Protein AF-A0A660QPE1-F1 (afdb_monomer_lite)

Structure (mmCIF, N/CA/C/O backbone):
data_AF-A0A660QPE1-F1
#
_entry.id   AF-A0A660QPE1-F1
#
loop_
_atom_site.group_PDB
_atom_site.id
_atom_site.type_symbol
_atom_site.label_atom_id
_atom_site.label_alt_id
_atom_site.label_comp_id
_atom_site.label_asym_id
_atom_site.label_entity_id
_atom_site.label_seq_id
_atom_site.pdbx_PDB_ins_code
_atom_site.Cartn_x
_atom_site.Cartn_y
_atom_site.Cartn_z
_atom_site.occupancy
_atom_site.B_iso_or_equiv
_atom_site.auth_seq_id
_atom_site.auth_comp_id
_atom_site.auth_asym_id
_atom_site.auth_atom_id
_atom_site.pdbx_PDB_model_num
ATOM 1 N N . HIS A 1 1 ? 5.427 3.794 -19.829 1.00 78.75 1 HIS A N 1
ATOM 2 C CA . HIS A 1 1 ? 3.956 3.625 -19.827 1.00 78.75 1 HIS A CA 1
ATOM 3 C C . HIS A 1 1 ? 3.523 2.177 -19.604 1.00 78.75 1 HIS A C 1
ATOM 5 O O . HIS A 1 1 ? 2.855 1.963 -18.604 1.00 78.75 1 HIS A O 1
ATOM 11 N N . LEU A 1 2 ? 3.969 1.188 -20.401 1.00 85.94 2 LEU A N 1
ATOM 12 C CA . LEU A 1 2 ? 3.620 -0.236 -20.193 1.00 85.94 2 LEU A CA 1
ATOM 13 C C . LEU A 1 2 ? 3.814 -0.731 -18.749 1.00 85.94 2 LEU A C 1
ATOM 15 O O . LEU A 1 2 ? 2.890 -1.278 -18.163 1.00 85.94 2 LEU A O 1
ATOM 19 N N . LYS A 1 3 ? 4.987 -0.482 -18.149 1.00 81.25 3 LYS A N 1
ATOM 20 C CA . LYS A 1 3 ? 5.294 -0.926 -16.777 1.00 81.25 3 LYS A CA 1
ATOM 21 C C . LYS A 1 3 ? 4.277 -0.425 -15.735 1.00 81.25 3 LYS A C 1
ATOM 23 O O . LYS A 1 3 ? 3.911 -1.172 -14.845 1.00 81.25 3 LYS A O 1
ATOM 28 N N . ARG A 1 4 ? 3.763 0.807 -15.870 1.00 84.88 4 ARG A N 1
ATOM 29 C CA . ARG A 1 4 ? 2.712 1.347 -14.983 1.00 84.88 4 ARG A CA 1
ATOM 30 C C . ARG A 1 4 ? 1.369 0.651 -15.203 1.00 84.88 4 ARG A C 1
ATOM 32 O O . ARG A 1 4 ? 0.619 0.485 -14.253 1.00 84.88 4 ARG A O 1
ATOM 39 N N . THR A 1 5 ? 1.049 0.297 -16.445 1.00 83.88 5 THR A N 1
ATOM 40 C CA . THR A 1 5 ? -0.197 -0.410 -16.765 1.00 83.88 5 THR A CA 1
ATOM 41 C C . THR A 1 5 ? -0.204 -1.805 -16.148 1.00 83.88 5 THR A C 1
ATOM 43 O O . THR A 1 5 ? -1.218 -2.206 -15.596 1.00 83.88 5 THR A O 1
ATOM 46 N N . VAL A 1 6 ? 0.932 -2.508 -16.187 1.00 88.75 6 VAL A N 1
ATOM 47 C CA . VAL A 1 6 ? 1.063 -3.863 -15.625 1.00 88.75 6 VAL A CA 1
ATOM 48 C C . VAL A 1 6 ? 1.039 -3.857 -14.094 1.00 88.75 6 VAL A C 1
ATOM 50 O O . VAL A 1 6 ? 0.377 -4.695 -13.501 1.00 88.75 6 VAL A O 1
ATOM 53 N N . MET A 1 7 ? 1.723 -2.907 -13.447 1.00 87.62 7 MET A N 1
ATOM 54 C CA . MET A 1 7 ? 1.834 -2.869 -11.978 1.00 87.62 7 MET A CA 1
ATOM 55 C C . MET A 1 7 ? 0.588 -2.313 -11.269 1.00 87.62 7 MET A C 1
ATOM 57 O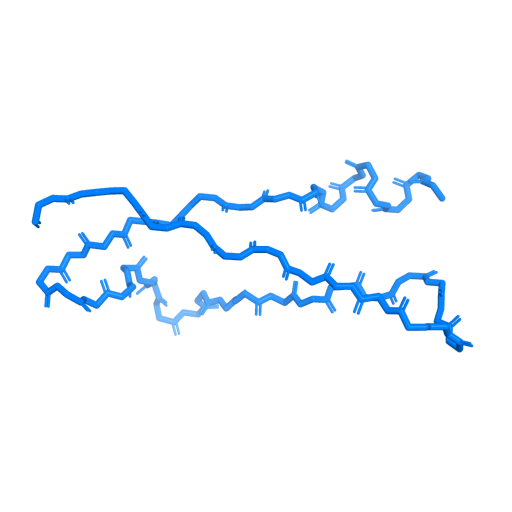 O . MET A 1 7 ? 0.505 -2.370 -10.048 1.00 87.62 7 MET A O 1
ATOM 61 N N . GLY A 1 8 ? -0.366 -1.753 -12.013 1.00 86.44 8 GLY A N 1
ATOM 62 C CA . GLY A 1 8 ? -1.514 -1.056 -11.442 1.00 86.44 8 GLY A CA 1
ATOM 63 C C . GLY A 1 8 ? -1.197 0.388 -11.033 1.00 86.44 8 GLY A C 1
ATOM 64 O O . GLY A 1 8 ? -0.064 0.768 -10.738 1.00 86.44 8 GLY A O 1
ATOM 65 N N . ARG A 1 9 ? -2.222 1.247 -11.084 1.00 89.25 9 ARG A N 1
ATOM 66 C CA . ARG A 1 9 ? -2.120 2.677 -10.733 1.00 89.25 9 ARG A CA 1
ATOM 67 C C . ARG A 1 9 ? -2.415 2.937 -9.258 1.00 89.25 9 ARG A C 1
ATOM 69 O O . ARG A 1 9 ? -1.888 3.896 -8.700 1.00 89.25 9 ARG A O 1
ATOM 76 N N . GLU A 1 10 ? -3.314 2.153 -8.692 1.00 91.44 10 GLU A N 1
ATOM 77 C CA . GLU A 1 10 ? -3.901 2.348 -7.376 1.00 91.44 10 GLU A CA 1
ATOM 78 C C . GLU A 1 10 ? -4.198 0.987 -6.757 1.00 91.44 10 GLU A C 1
ATOM 80 O O . GLU A 1 10 ? -4.348 -0.007 -7.469 1.00 91.44 10 GLU A O 1
ATOM 85 N N . VAL A 1 11 ? -4.253 0.969 -5.433 1.00 92.94 11 VAL A N 1
ATOM 86 C CA . VAL A 1 11 ? -4.621 -0.192 -4.631 1.00 92.94 11 VAL A CA 1
ATOM 87 C C . VAL A 1 11 ? -5.691 0.254 -3.644 1.00 92.94 11 VAL A C 1
ATOM 89 O O . VAL A 1 11 ? -5.666 1.396 -3.178 1.00 92.94 11 VAL A O 1
ATOM 92 N N . VAL A 1 12 ? -6.638 -0.632 -3.360 1.00 94.06 12 VAL A N 1
ATOM 93 C CA . VAL A 1 12 ? -7.652 -0.440 -2.322 1.00 94.06 12 VAL A CA 1
ATOM 94 C C . VAL A 1 12 ? -7.286 -1.360 -1.170 1.00 94.06 12 VAL A C 1
ATOM 96 O O . VAL A 1 12 ? -7.019 -2.536 -1.394 1.00 94.06 12 VAL A O 1
ATOM 99 N N . VAL A 1 13 ? -7.237 -0.807 0.039 1.00 93.94 13 VAL A N 1
ATOM 100 C CA . VAL A 1 13 ? -6.868 -1.525 1.264 1.00 93.94 13 VAL A CA 1
ATOM 101 C C . VAL A 1 13 ? -7.994 -1.318 2.265 1.00 93.94 13 VAL A C 1
ATOM 103 O O . VAL A 1 13 ? -8.491 -0.197 2.403 1.00 93.94 13 VAL A O 1
ATOM 106 N N . ALA A 1 14 ? -8.421 -2.396 2.917 1.00 93.69 14 ALA A N 1
ATOM 107 C CA . ALA A 1 14 ? -9.434 -2.330 3.958 1.00 93.69 14 ALA A CA 1
ATOM 108 C C . ALA A 1 14 ? -8.856 -1.707 5.237 1.00 93.69 14 ALA A C 1
ATOM 110 O O . ALA A 1 14 ? -7.654 -1.779 5.497 1.00 93.69 14 ALA A O 1
ATOM 111 N N . ILE A 1 15 ? -9.721 -1.072 6.024 1.00 93.62 15 ILE A N 1
ATOM 112 C CA . ILE A 1 15 ? -9.370 -0.564 7.347 1.00 93.62 15 ILE 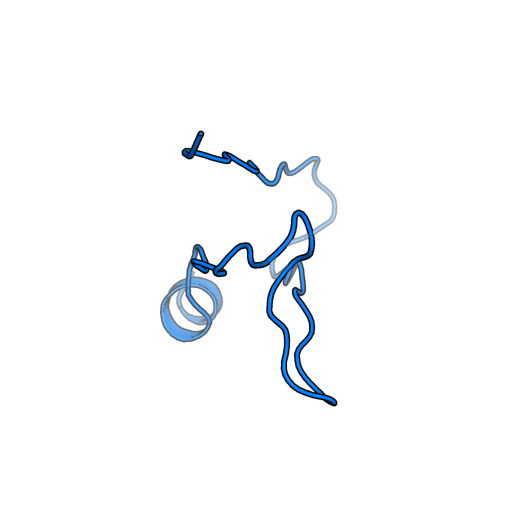A CA 1
ATOM 113 C C . ILE A 1 15 ? -10.241 -1.302 8.355 1.00 93.62 15 ILE A C 1
ATOM 115 O O . ILE A 1 15 ? -11.465 -1.189 8.299 1.00 93.62 15 ILE A O 1
ATOM 119 N N . THR A 1 16 ? -9.597 -2.028 9.264 1.00 92.62 16 THR A N 1
ATOM 120 C CA . THR A 1 16 ? -10.240 -2.811 10.324 1.00 92.62 16 THR A CA 1
ATOM 121 C C . THR A 1 16 ? -9.709 -2.296 11.661 1.00 92.62 16 THR A C 1
ATOM 123 O O . THR A 1 16 ? -8.499 -2.154 11.831 1.00 92.62 16 THR A O 1
ATOM 126 N N . ASP A 1 17 ? -10.601 -1.921 12.583 1.00 92.19 17 ASP A N 1
ATOM 127 C CA . ASP A 1 17 ? -10.253 -1.338 13.894 1.00 92.19 17 ASP A CA 1
ATOM 128 C C . ASP A 1 17 ? -9.270 -0.147 13.821 1.00 92.19 17 ASP A C 1
ATOM 130 O O . ASP A 1 17 ? -8.370 0.020 14.647 1.00 92.19 17 ASP A O 1
ATOM 134 N N . GLY A 1 18 ? -9.422 0.695 12.792 1.00 91.69 18 GLY A N 1
ATOM 135 C CA . GLY A 1 18 ? -8.571 1.867 12.566 1.00 91.69 18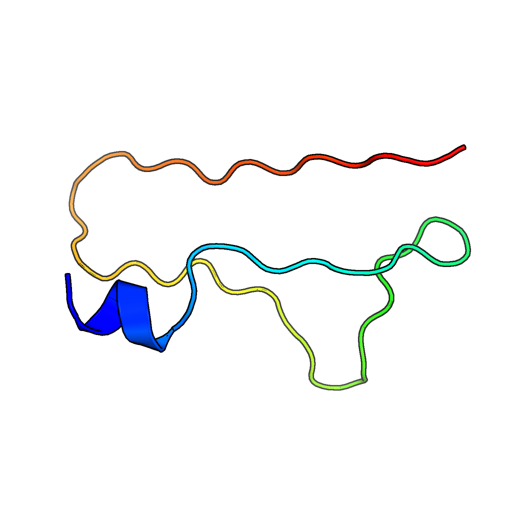 GLY A CA 1
ATOM 136 C C . GLY A 1 18 ? -7.164 1.554 12.041 1.00 91.69 18 GLY A C 1
ATOM 137 O O . GLY A 1 18 ? -6.347 2.470 11.926 1.00 91.69 18 GLY A O 1
ATOM 138 N N . GLN A 1 19 ? -6.869 0.297 11.698 1.00 92.50 19 GLN A N 1
ATOM 139 C CA . GLN A 1 19 ? -5.589 -0.128 11.129 1.00 92.50 19 GLN A CA 1
ATOM 140 C C . GLN A 1 19 ? -5.753 -0.591 9.681 1.00 92.50 19 GLN A C 1
ATOM 142 O O . GLN A 1 19 ? -6.800 -1.103 9.293 1.00 92.50 19 GLN A O 1
ATOM 147 N N . LEU A 1 20 ? -4.709 -0.393 8.872 1.00 93.44 20 LEU A N 1
ATOM 148 C CA . LEU A 1 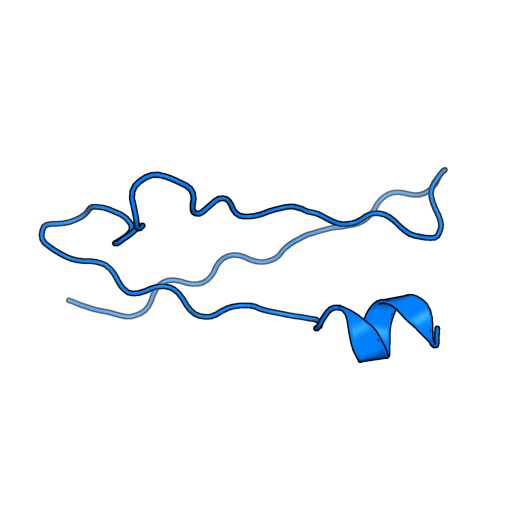20 ? -4.659 -0.942 7.518 1.00 93.44 20 LEU A CA 1
ATOM 149 C C . LEU A 1 20 ? -4.581 -2.465 7.615 1.00 93.44 20 LEU A C 1
ATOM 151 O O . LEU A 1 20 ? -3.646 -2.996 8.215 1.00 93.44 20 LEU A O 1
ATOM 155 N N . ASP A 1 21 ? -5.568 -3.138 7.036 1.00 93.62 21 ASP A N 1
ATOM 156 C CA . ASP A 1 21 ? -5.684 -4.590 7.076 1.00 93.62 21 ASP A CA 1
ATOM 157 C C . ASP A 1 21 ? -4.710 -5.204 6.065 1.00 93.62 21 ASP A C 1
ATOM 159 O O . ASP A 1 21 ? -4.993 -5.298 4.868 1.00 93.62 21 ASP A O 1
ATOM 163 N N . PHE A 1 22 ? -3.510 -5.515 6.553 1.00 94.56 22 PHE A N 1
ATOM 164 C CA . PHE A 1 22 ? -2.430 -6.114 5.784 1.00 94.56 22 PHE A CA 1
ATOM 165 C C . PHE A 1 22 ? -2.152 -7.537 6.254 1.00 94.56 22 PHE A C 1
ATOM 167 O O . PHE A 1 22 ? -2.033 -7.818 7.449 1.00 94.56 22 PHE A O 1
ATOM 174 N N . GLY A 1 23 ? -1.915 -8.423 5.294 1.00 93.69 23 GLY A N 1
ATOM 175 C CA . GLY A 1 23 ? -1.268 -9.700 5.534 1.00 93.69 23 GLY A CA 1
ATOM 176 C C . GLY A 1 23 ? 0.181 -9.535 6.024 1.00 93.69 23 GLY A C 1
ATOM 177 O O . GLY A 1 23 ? 0.797 -8.481 5.855 1.00 93.69 23 GLY A O 1
ATOM 178 N N . PRO A 1 24 ? 0.790 -10.605 6.565 1.00 93.62 24 PRO A N 1
ATOM 179 C CA . PRO A 1 24 ? 2.110 -10.553 7.207 1.00 93.62 24 PRO A CA 1
ATOM 180 C C . PRO A 1 24 ? 3.260 -10.103 6.289 1.00 93.62 24 PRO A C 1
ATOM 182 O O . PRO A 1 24 ? 4.331 -9.753 6.776 1.00 93.62 24 PRO A O 1
ATOM 185 N N . TRP A 1 25 ? 3.051 -10.116 4.970 1.00 95.31 25 TRP A N 1
ATOM 186 C CA . TRP A 1 25 ? 4.046 -9.752 3.957 1.00 95.31 25 TRP A CA 1
ATOM 187 C C . TRP A 1 25 ? 3.552 -8.670 2.996 1.00 95.31 25 TRP A C 1
ATOM 189 O O . TRP A 1 25 ? 4.211 -8.384 1.994 1.00 95.31 25 TRP A O 1
ATOM 199 N N . GLU A 1 26 ? 2.382 -8.090 3.258 1.00 94.44 26 GLU A N 1
ATOM 200 C CA . GLU A 1 26 ? 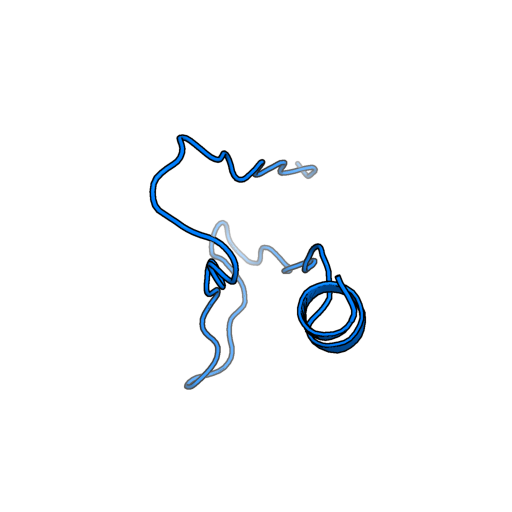1.826 -7.060 2.393 1.00 94.44 26 GLU A CA 1
ATOM 201 C C . GLU A 1 26 ? 2.464 -5.705 2.691 1.00 94.44 26 GLU A C 1
ATOM 203 O O . GLU A 1 26 ? 2.791 -5.356 3.825 1.00 94.44 26 GLU A O 1
ATOM 208 N N . SER A 1 27 ? 2.724 -4.941 1.633 1.00 91.94 27 SER A N 1
ATOM 209 C CA . SER A 1 27 ? 3.364 -3.631 1.724 1.00 91.94 27 SER A CA 1
ATOM 210 C C . SER A 1 27 ? 2.991 -2.786 0.514 1.00 91.94 27 SER A C 1
ATOM 212 O O . SER A 1 27 ? 3.019 -3.255 -0.625 1.00 91.94 27 SER A O 1
ATOM 214 N N . ILE A 1 28 ? 2.657 -1.517 0.751 1.00 92.69 28 ILE A N 1
ATOM 215 C CA . ILE A 1 28 ? 2.339 -0.566 -0.316 1.00 92.69 28 ILE A CA 1
ATOM 216 C C . ILE A 1 28 ? 3.629 0.093 -0.794 1.00 92.69 28 ILE A C 1
ATOM 218 O O . ILE A 1 28 ? 4.310 0.785 -0.038 1.00 92.69 28 ILE A O 1
ATOM 222 N N . PHE A 1 29 ? 3.932 -0.064 -2.081 1.00 92.12 29 PHE A N 1
ATOM 223 C CA . PHE A 1 29 ? 5.098 0.549 -2.705 1.00 92.12 29 PHE A CA 1
ATOM 224 C C . PHE A 1 29 ? 4.695 1.646 -3.682 1.00 92.12 29 PHE A C 1
ATOM 226 O O . PHE A 1 29 ? 3.866 1.452 -4.571 1.00 92.12 29 PHE A O 1
ATOM 233 N N . TYR A 1 30 ? 5.366 2.792 -3.584 1.00 91.44 30 TYR A N 1
ATOM 234 C CA . TYR A 1 30 ? 5.360 3.771 -4.660 1.00 91.44 30 TYR A CA 1
ATOM 235 C C . TYR A 1 30 ? 6.398 3.371 -5.715 1.00 91.44 30 TYR A C 1
ATOM 237 O O . TYR A 1 30 ? 7.593 3.637 -5.572 1.00 91.44 30 TYR A O 1
ATOM 245 N N . TYR A 1 31 ? 5.946 2.703 -6.776 1.00 89.06 31 TYR A N 1
ATOM 246 C CA . TYR A 1 31 ? 6.837 2.225 -7.830 1.00 89.06 31 TYR A CA 1
ATOM 247 C C . TYR A 1 31 ? 7.162 3.340 -8.836 1.00 89.06 31 TYR A C 1
ATOM 249 O O . TYR A 1 31 ? 6.422 3.606 -9.790 1.00 89.06 31 TYR A O 1
ATOM 257 N N . GLU A 1 32 ? 8.279 4.032 -8.600 1.00 86.75 32 GLU A N 1
ATOM 258 C CA . GLU A 1 32 ? 8.768 5.093 -9.476 1.00 86.75 32 GLU A CA 1
ATOM 259 C C . GLU A 1 32 ? 9.470 4.517 -10.712 1.00 86.75 32 GLU A C 1
ATOM 261 O O . GLU A 1 32 ? 10.542 3.927 -10.628 1.00 86.75 32 GLU A O 1
ATOM 266 N N . LEU A 1 33 ? 8.862 4.719 -11.880 1.00 84.56 33 LEU A N 1
ATOM 267 C CA . LEU A 1 33 ? 9.289 4.120 -13.146 1.00 84.56 33 LEU A CA 1
ATOM 268 C C . LEU A 1 33 ? 9.932 5.112 -14.125 1.00 84.56 33 LEU A C 1
ATOM 270 O O . LEU A 1 33 ? 10.333 4.703 -15.214 1.00 84.56 33 LEU A O 1
ATOM 274 N N . ASP A 1 34 ? 9.978 6.398 -13.770 1.00 85.19 34 ASP A N 1
ATOM 275 C CA . ASP A 1 34 ? 10.502 7.488 -14.598 1.00 85.19 34 ASP A CA 1
ATOM 276 C C . ASP A 1 34 ? 10.785 8.717 -13.706 1.00 85.19 34 ASP A C 1
ATOM 278 O O . ASP A 1 34 ? 9.980 9.650 -13.612 1.00 85.19 34 ASP A O 1
ATOM 282 N N . GLY A 1 35 ? 11.889 8.631 -12.953 1.00 86.88 35 GLY A N 1
ATOM 283 C CA . GLY A 1 35 ? 12.230 9.525 -11.841 1.00 86.88 35 GLY A CA 1
ATOM 284 C C . GLY A 1 35 ? 12.744 10.920 -12.231 1.00 86.88 35 GLY A C 1
ATOM 285 O O . GLY A 1 35 ? 12.421 11.461 -13.282 1.00 86.88 35 GLY A O 1
ATOM 286 N N . LYS A 1 36 ? 13.543 11.533 -11.338 1.00 85.31 36 LYS A N 1
ATOM 287 C CA . LYS A 1 36 ? 14.125 12.894 -11.476 1.00 85.31 36 LYS A CA 1
ATOM 288 C C . LYS A 1 36 ? 13.106 14.036 -11.633 1.00 85.31 36 LYS A C 1
ATOM 290 O O . LYS A 1 36 ? 13.444 15.122 -12.092 1.00 85.31 36 LYS A O 1
ATOM 295 N N . ARG A 1 37 ? 11.862 13.814 -11.209 1.00 91.62 37 ARG A N 1
ATOM 296 C CA . ARG A 1 37 ? 10.781 14.806 -11.234 1.00 91.62 37 ARG A CA 1
ATOM 297 C C . ARG A 1 37 ? 9.866 14.639 -10.031 1.00 91.62 37 ARG A C 1
ATOM 299 O O . ARG A 1 37 ? 9.707 13.536 -9.511 1.00 91.62 37 ARG A O 1
ATOM 306 N N . ARG A 1 38 ? 9.240 15.732 -9.595 1.00 88.88 38 ARG A N 1
ATOM 307 C CA . ARG A 1 38 ? 8.323 15.714 -8.449 1.00 88.88 38 ARG A CA 1
ATOM 308 C C . ARG A 1 38 ? 7.029 14.997 -8.827 1.00 88.88 38 ARG A C 1
ATOM 310 O O . ARG A 1 38 ? 6.320 15.425 -9.737 1.00 88.88 38 ARG A O 1
ATOM 317 N N . LYS A 1 39 ? 6.712 13.916 -8.117 1.00 91.06 39 LYS A N 1
ATOM 318 C CA . LYS A 1 39 ? 5.479 13.139 -8.296 1.00 91.06 39 LYS A CA 1
ATOM 319 C C . LYS A 1 39 ? 4.752 13.002 -6.963 1.00 91.06 39 LYS A C 1
ATOM 321 O O . LYS A 1 39 ? 5.312 13.296 -5.912 1.00 91.06 39 LYS A O 1
ATOM 326 N N . ARG A 1 40 ? 3.463 12.677 -7.029 1.00 91.94 40 ARG A N 1
ATOM 327 C CA . ARG A 1 40 ? 2.548 12.668 -5.883 1.00 91.94 40 ARG A CA 1
ATOM 328 C C . ARG A 1 40 ? 1.777 11.355 -5.862 1.00 91.94 40 ARG A C 1
ATOM 330 O O . ARG A 1 40 ? 1.367 10.886 -6.923 1.00 91.94 40 ARG A O 1
ATOM 337 N N . ALA A 1 41 ? 1.554 10.830 -4.664 1.00 91.31 41 ALA A N 1
ATOM 338 C CA . ALA A 1 41 ? 0.561 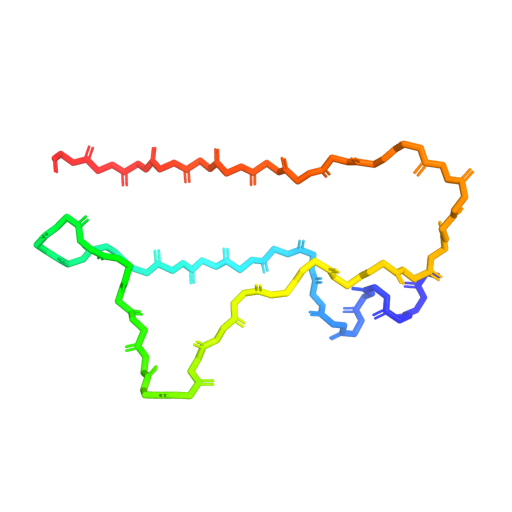9.802 -4.388 1.00 91.31 41 ALA A CA 1
ATOM 339 C C . ALA A 1 41 ? -0.632 10.459 -3.678 1.00 91.31 41 ALA A C 1
ATOM 341 O O . ALA A 1 41 ? -0.451 11.425 -2.935 1.00 91.31 41 ALA A O 1
ATOM 342 N N . LEU A 1 42 ? -1.840 9.971 -3.947 1.00 93.38 42 LEU A N 1
ATOM 343 C CA . LEU A 1 42 ? -3.060 10.412 -3.276 1.00 93.38 42 LEU A CA 1
ATOM 344 C C . LEU A 1 42 ? -3.534 9.278 -2.373 1.00 93.38 42 LEU A C 1
ATOM 346 O O . LEU A 1 42 ? -3.693 8.158 -2.849 1.00 93.38 42 LEU A O 1
ATOM 350 N N . VAL A 1 43 ? -3.782 9.588 -1.104 1.00 93.56 43 VAL A N 1
ATOM 351 C CA . VAL A 1 43 ? -4.428 8.680 -0.154 1.00 93.56 43 VAL A CA 1
ATOM 352 C C . VAL A 1 43 ? -5.794 9.267 0.164 1.00 93.56 43 VAL A C 1
ATOM 354 O O . VAL A 1 43 ? -5.897 10.447 0.503 1.00 93.56 43 VAL A O 1
ATOM 357 N N . LYS A 1 44 ? -6.843 8.462 0.007 1.00 94.44 44 LYS A N 1
ATOM 358 C CA . LYS A 1 44 ? -8.215 8.843 0.335 1.00 94.44 44 LYS A CA 1
ATOM 359 C C . LYS A 1 44 ? -8.839 7.722 1.152 1.00 94.44 44 LYS A C 1
ATOM 361 O O . LYS A 1 44 ? -8.856 6.585 0.697 1.00 94.44 44 LYS A O 1
ATOM 366 N N . ILE A 1 45 ? -9.342 8.071 2.329 1.00 93.00 45 ILE A N 1
ATOM 367 C CA . ILE A 1 45 ? -10.038 7.162 3.239 1.00 93.00 45 ILE A CA 1
ATOM 368 C C . ILE A 1 45 ? -11.515 7.551 3.230 1.00 93.00 45 ILE A C 1
ATOM 370 O O . ILE A 1 45 ? -11.842 8.740 3.217 1.00 93.00 45 ILE A O 1
ATOM 374 N N . ILE A 1 46 ? -12.393 6.556 3.164 1.00 91.25 46 ILE A N 1
ATOM 375 C CA . ILE A 1 46 ? -13.846 6.722 3.216 1.00 91.25 46 ILE A CA 1
ATOM 376 C C . ILE A 1 46 ? -14.357 5.641 4.168 1.00 91.25 46 ILE A C 1
ATOM 378 O O . ILE A 1 46 ? -14.058 4.469 3.958 1.00 91.25 46 ILE A O 1
ATOM 382 N N . GLY A 1 47 ? -15.083 6.042 5.204 1.00 87.44 47 GLY A N 1
ATOM 383 C CA . GLY A 1 47 ? -15.577 5.172 6.270 1.00 87.44 47 GLY A CA 1
ATOM 384 C C . GLY A 1 47 ? -16.097 6.012 7.436 1.00 87.44 47 GLY A C 1
ATOM 385 O O . GLY A 1 47 ? -15.892 7.230 7.433 1.00 87.44 47 GLY A O 1
ATOM 386 N N . GLU A 1 48 ? -16.783 5.369 8.378 1.00 74.75 48 GLU A N 1
ATOM 387 C CA . GLU A 1 48 ? -17.178 5.950 9.673 1.00 74.75 48 GLU A CA 1
ATOM 388 C C . GLU A 1 48 ? -16.149 5.624 10.760 1.00 74.75 48 GLU A C 1
ATOM 390 O O . GLU A 1 48 ? -15.545 4.528 10.686 1.00 74.75 48 GLU A O 1
#

Sequence (48 aa):
HLKRTVMGREVVVAITDGQLDFGPWESIFYYELDGKRRKRALVKIIGE

Radius of gyration: 13.46 Å; chains: 1; bounding box: 31×26×34 Å

Foldseek 3Di:
DVVCVVVDDDDDFDADPNHTDDDPPDDDDDDDDDDPDDDDDDDDDDDD

pLDDT: mean 90.06, std 4.41, range [74.75, 95.31]

Secondary structure (DSSP, 8-state):
-HHHHHH-S-----EETTEE---TT-------SS-SS-----------